Protein AF-A0AAE1A9J3-F1 (afdb_monomer_lite)

Secondary structure (DSSP, 8-state):
-EEEEEEEEESSS--EEEEEEEEEEEEEEEEEEEEEEEEEEEEEEEEEEEEEEEEEEEEEEEES-EEEEEEEEEEEEEEES-EEEEEEEEEEEEESSS-EEEEE--

pLDDT: mean 90.78, std 3.54, range [65.38, 94.44]

Foldseek 3Di:
DEEEEDEEEEEEDEDEEEYEYEYEYEYEYYEYEYEYAYAYEYEYEDDEYEYEEHEEYEYEYEDDEYEYEEEYAYEYEYEDDEYEYEYEYHYDYDYNYDYYHYHYDD

Structure (mmCIF, N/CA/C/O backbone):
data_AF-A0AAE1A9J3-F1
#
_entry.id   AF-A0AAE1A9J3-F1
#
loop_
_atom_site.group_PDB
_atom_site.id
_atom_site.type_symbol
_atom_site.label_atom_id
_atom_site.label_alt_id
_atom_site.label_comp_id
_atom_site.label_asym_id
_atom_site.label_entity_id
_atom_site.label_seq_id
_atom_site.pdbx_PDB_ins_code
_atom_site.Cartn_x
_atom_site.Cartn_y
_atom_site.Cartn_z
_atom_site.occupancy
_atom_site.B_iso_or_equiv
_atom_site.auth_seq_id
_atom_site.auth_comp_id
_atom_site.auth_asym_id
_atom_site.auth_atom_id
_atom_site.pdbx_PDB_model_num
ATOM 1 N N . MET A 1 1 ? 2.127 -8.650 -19.041 1.00 79.50 1 MET A N 1
ATOM 2 C CA . MET A 1 1 ? 2.914 -7.845 -18.079 1.00 79.50 1 MET A CA 1
ATOM 3 C C . MET A 1 1 ? 2.824 -6.382 -18.497 1.00 79.50 1 MET A C 1
ATOM 5 O O . MET A 1 1 ? 2.743 -6.136 -19.691 1.00 79.50 1 MET A O 1
ATOM 9 N N . TYR A 1 2 ? 2.764 -5.433 -17.561 1.00 85.56 2 TYR A N 1
ATOM 10 C CA . TYR A 1 2 ? 2.723 -3.991 -17.859 1.00 85.56 2 TYR A CA 1
ATOM 11 C C . TYR A 1 2 ? 3.983 -3.309 -17.301 1.00 85.56 2 TYR A C 1
ATOM 13 O O . TYR A 1 2 ? 4.238 -3.445 -16.107 1.00 85.56 2 TYR A O 1
ATOM 21 N N . SER A 1 3 ? 4.732 -2.561 -18.115 1.00 89.25 3 SER A N 1
ATOM 22 C CA . SER A 1 3 ? 5.976 -1.871 -17.719 1.00 89.25 3 SER A CA 1
ATOM 23 C C . SER A 1 3 ? 5.931 -0.368 -18.011 1.00 89.25 3 SER A C 1
ATOM 25 O O . SER A 1 3 ? 5.523 0.032 -19.098 1.00 89.25 3 SER A O 1
ATOM 27 N N . GLY A 1 4 ? 6.293 0.469 -17.037 1.00 90.12 4 GLY A N 1
ATOM 28 C CA . GLY A 1 4 ? 6.242 1.933 -17.164 1.00 90.12 4 GLY A CA 1
ATOM 29 C C . GLY A 1 4 ? 5.161 2.586 -16.296 1.00 90.12 4 GLY A C 1
ATOM 30 O O . GLY A 1 4 ? 4.888 2.128 -15.183 1.00 90.12 4 GLY A O 1
ATOM 31 N N . GLN A 1 5 ? 4.578 3.694 -16.764 1.00 91.81 5 GLN A N 1
ATOM 32 C CA . GLN A 1 5 ? 3.583 4.461 -16.008 1.00 91.81 5 GLN A CA 1
ATOM 33 C C . GLN A 1 5 ? 2.142 4.097 -16.392 1.00 91.81 5 GLN A C 1
ATOM 35 O O . GLN A 1 5 ? 1.741 4.281 -17.536 1.00 91.81 5 GLN A O 1
ATOM 40 N N . PHE A 1 6 ? 1.315 3.657 -15.430 1.00 85.50 6 PHE A N 1
ATOM 41 C CA . PHE A 1 6 ? -0.084 3.287 -15.717 1.00 85.50 6 PHE A CA 1
ATOM 42 C C . PHE A 1 6 ? -1.118 3.733 -14.683 1.00 85.50 6 PHE A C 1
ATOM 44 O O . PHE A 1 6 ? -0.891 3.782 -13.467 1.00 85.50 6 PHE A O 1
ATOM 51 N N . ARG A 1 7 ? -2.346 3.935 -15.172 1.00 91.19 7 ARG A N 1
ATOM 52 C CA . ARG A 1 7 ? -3.562 4.058 -14.361 1.00 91.19 7 ARG A CA 1
ATOM 53 C C . ARG A 1 7 ? -4.590 3.016 -14.784 1.00 91.19 7 ARG A C 1
ATOM 55 O O . ARG A 1 7 ? -4.915 2.905 -15.957 1.00 91.19 7 ARG A O 1
ATOM 62 N N . LYS A 1 8 ? -5.151 2.276 -13.820 1.00 89.25 8 LYS A N 1
ATOM 63 C CA . LYS A 1 8 ? -6.210 1.281 -14.084 1.00 89.25 8 LYS A CA 1
ATOM 64 C C . LYS A 1 8 ? -7.389 1.466 -13.137 1.00 89.25 8 LYS A C 1
ATOM 66 O O . LYS A 1 8 ? -7.230 1.476 -11.911 1.00 89.25 8 LYS A O 1
ATOM 71 N N . TYR A 1 9 ? -8.587 1.540 -13.709 1.00 93.00 9 TYR A N 1
ATOM 72 C CA . TYR A 1 9 ? -9.853 1.546 -12.984 1.00 93.00 9 TYR A CA 1
ATOM 73 C C . TYR A 1 9 ? -10.639 0.272 -13.296 1.00 93.00 9 TYR A C 1
AT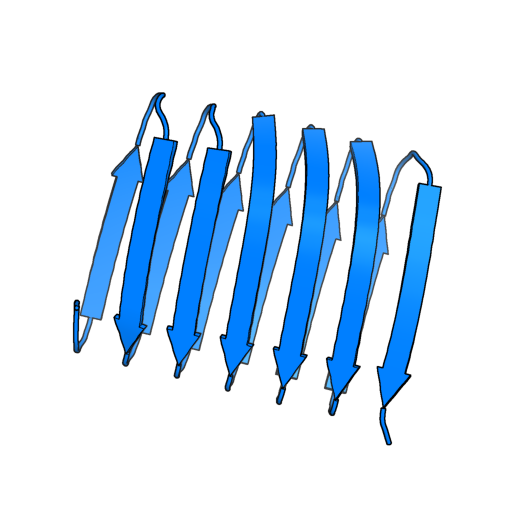OM 75 O O . TYR A 1 9 ? -10.794 -0.104 -14.452 1.00 93.00 9 TYR A O 1
ATOM 83 N N . LYS A 1 10 ? -11.167 -0.403 -12.267 1.00 91.06 10 LYS A N 1
ATOM 84 C CA . LYS A 1 10 ? -12.054 -1.561 -12.458 1.00 91.06 10 LYS A CA 1
ATOM 85 C C . LYS A 1 10 ? -13.241 -1.533 -11.494 1.00 91.06 10 LYS A C 1
ATOM 87 O O . LYS A 1 10 ? -13.089 -1.527 -10.267 1.00 91.06 10 LYS A O 1
ATOM 92 N N . LYS A 1 11 ? -14.461 -1.564 -12.038 1.00 88.31 11 LYS A N 1
ATOM 93 C CA . LYS A 1 11 ? -15.705 -1.525 -11.245 1.00 88.31 11 LYS A CA 1
ATOM 94 C C . LYS A 1 11 ? -15.966 -2.856 -10.522 1.00 88.31 11 LYS A C 1
ATOM 96 O O . LYS A 1 11 ? -16.250 -2.864 -9.321 1.00 88.31 11 LYS A O 1
ATOM 101 N N . LYS A 1 12 ? -15.855 -3.987 -11.222 1.00 91.62 12 LYS A N 1
ATOM 102 C CA . LYS A 1 12 ? -16.106 -5.344 -10.698 1.00 91.62 12 LYS A CA 1
ATOM 103 C C . LYS A 1 12 ? -15.170 -6.371 -11.358 1.00 91.62 12 LYS A C 1
ATOM 105 O O . LYS A 1 12 ? -14.483 -6.051 -12.319 1.00 91.62 12 LYS A O 1
ATOM 110 N N . GLY A 1 13 ? -15.149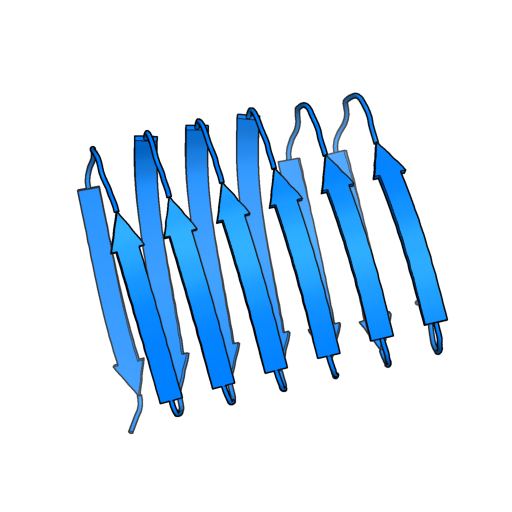 -7.600 -10.840 1.00 91.69 13 GLY A N 1
ATOM 111 C CA . GLY A 1 13 ? -14.523 -8.754 -11.501 1.00 91.69 13 GLY A CA 1
ATOM 112 C C . GLY A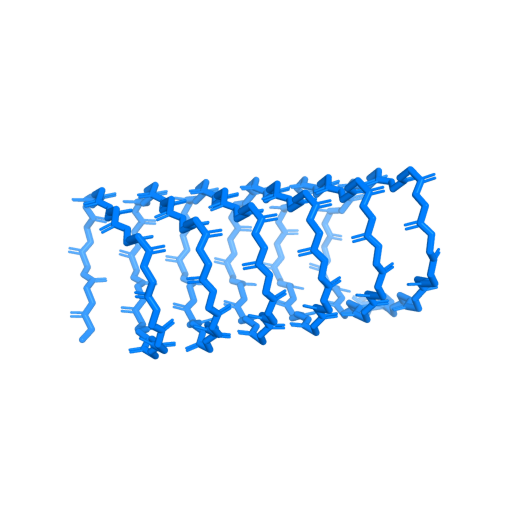 1 13 ? -13.250 -9.279 -10.835 1.00 91.69 13 GLY A C 1
ATOM 113 O O . GLY A 1 13 ? -12.759 -8.724 -9.843 1.00 91.69 13 GLY A O 1
ATOM 114 N N . ARG A 1 14 ? -12.717 -10.369 -11.385 1.00 90.75 14 ARG A N 1
ATOM 115 C CA . ARG A 1 14 ? -11.414 -10.947 -11.021 1.00 90.75 14 ARG A CA 1
ATOM 116 C C . ARG A 1 14 ? -10.315 -10.336 -11.886 1.00 90.75 14 ARG A C 1
ATOM 118 O O . ARG A 1 14 ? -10.610 -9.610 -12.841 1.00 90.75 14 ARG A O 1
ATOM 125 N N . GLN A 1 15 ? -9.082 -10.441 -11.429 1.00 86.69 15 GLN A N 1
ATOM 126 C CA . GLN A 1 15 ? -7.941 -9.814 -12.073 1.00 86.69 15 GLN A CA 1
ATOM 127 C C . GLN A 1 15 ? -6.679 -10.465 -11.547 1.00 86.69 15 GLN A C 1
ATOM 129 O O . GLN A 1 15 ? -6.560 -10.573 -10.326 1.00 86.69 15 GLN A O 1
ATOM 134 N N . VAL A 1 16 ? -5.820 -10.843 -12.481 1.00 91.69 16 VAL A N 1
ATOM 135 C CA . VAL A 1 16 ? -4.466 -11.312 -12.246 1.00 91.69 16 VAL A CA 1
ATOM 136 C C . VAL A 1 16 ? -3.592 -10.519 -13.202 1.00 91.69 16 VAL A C 1
ATOM 138 O O . VAL A 1 16 ? -3.892 -10.483 -14.393 1.00 91.69 16 VAL A O 1
ATOM 141 N N . ASP A 1 17 ? -2.624 -9.772 -12.690 1.00 89.81 17 ASP A N 1
ATOM 142 C CA . ASP A 1 17 ? -1.763 -8.913 -13.502 1.00 89.81 17 ASP A CA 1
ATOM 143 C C . ASP A 1 17 ? -0.369 -8.817 -12.860 1.00 89.81 17 ASP A C 1
ATOM 145 O O . ASP A 1 17 ? -0.242 -8.794 -11.637 1.00 89.81 17 ASP A O 1
ATOM 149 N N . MET A 1 18 ? 0.656 -8.627 -13.690 1.00 92.25 18 MET A N 1
ATOM 150 C CA . MET A 1 18 ? 2.010 -8.268 -13.259 1.00 92.25 18 MET A CA 1
ATOM 151 C C . MET A 1 18 ? 2.352 -6.858 -13.740 1.00 92.25 18 MET A C 1
ATOM 153 O O . MET A 1 18 ? 2.116 -6.543 -14.915 1.00 92.25 18 MET A O 1
ATOM 157 N N . TYR A 1 19 ? 2.914 -6.026 -12.859 1.00 89.50 19 TYR A N 1
ATOM 158 C CA . TYR A 1 19 ? 3.346 -4.669 -13.202 1.00 8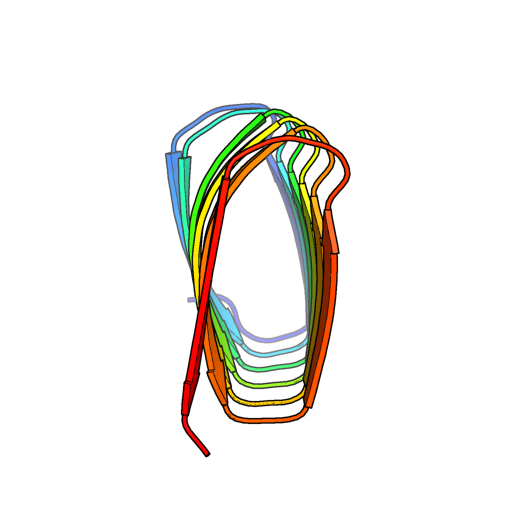9.50 19 TYR A CA 1
ATOM 159 C C . TYR A 1 19 ? 4.762 -4.353 -12.723 1.00 89.50 19 TYR A C 1
ATOM 161 O O . TYR A 1 19 ? 5.095 -4.620 -11.567 1.00 89.50 19 TYR A O 1
ATOM 169 N N . SER A 1 20 ? 5.524 -3.663 -13.568 1.00 92.38 20 SER A N 1
ATOM 170 C CA . SER A 1 20 ? 6.776 -2.998 -13.214 1.00 92.38 20 SER A CA 1
ATOM 171 C C . SER A 1 20 ? 6.701 -1.488 -13.483 1.00 92.38 20 SER A C 1
ATOM 173 O O . SER A 1 20 ? 6.031 -1.042 -14.417 1.00 92.38 20 SER A O 1
ATOM 175 N N . GLY A 1 21 ? 7.363 -0.678 -12.656 1.00 91.75 21 GLY A N 1
ATOM 176 C CA . GLY A 1 21 ? 7.428 0.781 -12.822 1.00 91.75 21 GLY A CA 1
ATOM 177 C C . GLY A 1 21 ? 6.529 1.548 -11.852 1.00 91.75 21 GLY A C 1
ATOM 178 O O . GLY A 1 21 ? 6.515 1.262 -10.655 1.00 91.75 21 GLY A O 1
ATOM 179 N N . GLN A 1 22 ? 5.795 2.555 -12.334 1.00 91.25 22 GLN A N 1
ATOM 180 C CA . GLN A 1 22 ? 4.924 3.377 -11.486 1.00 91.25 22 GLN A CA 1
ATOM 181 C C . GLN A 1 22 ? 3.449 3.178 -11.845 1.00 91.25 22 GLN A C 1
ATOM 183 O O . GLN A 1 22 ? 3.036 3.391 -12.980 1.00 91.25 22 GLN A O 1
ATOM 188 N N . PHE A 1 23 ? 2.587 2.841 -10.880 1.00 87.00 23 PHE A N 1
ATOM 189 C CA . PHE A 1 23 ? 1.148 2.722 -11.167 1.00 87.00 23 PHE A CA 1
ATOM 190 C C . PHE A 1 23 ? 0.218 3.255 -10.085 1.00 87.00 23 PHE A C 1
ATOM 192 O O . PHE A 1 23 ? 0.505 3.272 -8.881 1.00 87.00 23 PHE A O 1
ATOM 199 N N . ARG A 1 24 ? -0.997 3.601 -10.527 1.00 91.38 24 ARG A N 1
ATOM 200 C CA . ARG A 1 24 ? -2.156 3.825 -9.654 1.00 91.38 24 ARG A CA 1
ATOM 201 C C . ARG A 1 24 ? -3.326 2.927 -10.051 1.00 91.38 24 ARG A C 1
ATOM 203 O O . ARG A 1 24 ? -3.787 2.947 -11.190 1.00 91.38 24 ARG A O 1
ATOM 210 N N . LYS A 1 25 ? -3.857 2.162 -9.093 1.00 90.75 25 LYS A N 1
ATOM 211 C CA . LYS A 1 25 ? -4.959 1.212 -9.324 1.00 90.75 25 LYS A CA 1
ATOM 212 C C . LYS A 1 25 ? -6.142 1.495 -8.409 1.00 90.75 25 LYS A C 1
ATOM 214 O O . LYS A 1 25 ? -5.998 1.548 -7.187 1.00 90.75 25 LYS A O 1
ATOM 219 N N . TYR A 1 26 ? -7.332 1.584 -8.995 1.00 93.00 26 TYR A N 1
ATOM 220 C CA . TYR A 1 26 ? -8.594 1.667 -8.267 1.00 93.00 26 TYR A CA 1
ATOM 221 C C . TYR A 1 26 ? -9.484 0.466 -8.593 1.00 93.00 26 TYR A C 1
ATOM 223 O O . TYR A 1 26 ? -9.775 0.187 -9.757 1.00 93.00 26 TYR A O 1
ATOM 231 N N . LYS A 1 27 ? -9.985 -0.223 -7.558 1.00 91.94 27 LYS A N 1
ATOM 232 C CA . LYS A 1 27 ? -10.990 -1.285 -7.718 1.00 91.94 27 LYS A CA 1
ATOM 233 C C . LYS A 1 27 ? -12.161 -1.141 -6.752 1.00 91.94 27 LYS A C 1
ATOM 235 O O . LYS A 1 27 ? -11.997 -1.147 -5.529 1.00 91.94 27 LYS A O 1
ATOM 240 N N . LYS A 1 28 ? -13.387 -1.086 -7.280 1.00 88.69 28 LYS A N 1
ATOM 241 C CA . LYS A 1 28 ? -14.594 -0.958 -6.440 1.00 88.69 28 LYS A CA 1
ATOM 242 C C . LYS A 1 28 ? -14.979 -2.298 -5.800 1.00 88.69 28 LYS A C 1
ATOM 244 O O . LYS A 1 28 ? -15.197 -2.349 -4.588 1.00 88.69 28 LYS A O 1
ATOM 249 N N . ARG A 1 29 ? -15.060 -3.389 -6.568 1.00 90.62 29 ARG A N 1
ATOM 250 C CA . ARG A 1 29 ? -15.380 -4.736 -6.053 1.00 90.62 29 ARG A CA 1
ATOM 251 C C . ARG A 1 29 ? -14.575 -5.824 -6.769 1.00 90.62 29 ARG A C 1
ATOM 253 O O . ARG A 1 29 ? -14.271 -5.688 -7.948 1.00 90.62 29 ARG A O 1
ATOM 260 N N . GLY A 1 30 ? -14.280 -6.922 -6.073 1.00 92.38 30 GLY A N 1
ATOM 261 C CA . GLY A 1 30 ? -13.823 -8.174 -6.694 1.00 92.38 30 GLY A CA 1
ATOM 262 C C . GLY A 1 30 ? -12.575 -8.788 -6.064 1.00 92.38 30 GLY A C 1
ATOM 263 O O . GLY A 1 30 ? -12.136 -8.364 -4.993 1.00 92.38 30 GLY A O 1
ATOM 264 N N . ARG A 1 31 ? -12.001 -9.788 -6.733 1.00 92.12 31 ARG A N 1
ATOM 265 C CA . ARG A 1 31 ? -10.756 -10.464 -6.325 1.00 92.12 31 ARG A CA 1
ATOM 266 C C . ARG A 1 31 ? -9.580 -9.932 -7.143 1.00 92.12 31 ARG A C 1
ATOM 268 O O . ARG A 1 31 ? -9.800 -9.412 -8.238 1.00 92.12 31 ARG A O 1
ATOM 275 N N . GLN A 1 32 ? -8.406 -9.895 -6.543 1.00 90.31 32 GLN A N 1
ATOM 276 C CA . GLN A 1 32 ? -7.154 -9.486 -7.173 1.00 90.31 32 GLN A CA 1
ATOM 277 C C . GLN A 1 32 ? -6.086 -10.437 -6.682 1.00 90.31 32 GLN A C 1
ATOM 279 O O . GLN A 1 32 ? -6.133 -10.754 -5.493 1.00 90.31 32 GLN A O 1
ATOM 284 N N . ASP A 1 33 ? -5.252 -10.841 -7.620 1.00 94.00 33 ASP A N 1
ATOM 285 C CA . ASP A 1 33 ? -4.054 -11.635 -7.428 1.00 94.00 33 ASP A CA 1
ATOM 286 C C . ASP A 1 33 ? -2.956 -10.997 -8.284 1.00 94.00 33 ASP A C 1
ATOM 288 O O . ASP A 1 33 ? -2.868 -11.263 -9.477 1.00 94.00 33 ASP A O 1
ATOM 292 N N . ASP A 1 34 ? -2.302 -9.954 -7.777 1.00 91.69 34 ASP A N 1
ATOM 293 C CA . ASP A 1 34 ? -1.423 -9.114 -8.596 1.00 91.69 34 ASP A CA 1
ATOM 294 C C . ASP A 1 34 ? 0.019 -9.106 -8.043 1.00 91.69 34 ASP A C 1
ATOM 296 O O . ASP A 1 34 ? 0.223 -9.000 -6.833 1.00 91.69 34 ASP A O 1
ATOM 300 N N . MET A 1 35 ? 1.016 -9.104 -8.935 1.00 93.44 35 MET A N 1
ATOM 301 C CA . MET A 1 35 ? 2.433 -8.907 -8.587 1.00 93.44 35 MET A CA 1
ATOM 302 C C . MET A 1 35 ? 2.932 -7.538 -9.050 1.00 93.44 35 MET A C 1
ATOM 304 O O . MET A 1 35 ? 2.555 -7.045 -10.121 1.00 93.44 35 MET A O 1
ATOM 308 N N . TYR A 1 36 ? 3.789 -6.913 -8.246 1.00 90.88 36 TYR A N 1
ATOM 309 C CA . TYR A 1 36 ? 4.155 -5.514 -8.425 1.00 90.88 36 TYR A CA 1
ATOM 310 C C . TYR A 1 36 ? 5.613 -5.217 -8.044 1.00 90.88 36 TYR A C 1
ATOM 312 O O . TYR A 1 36 ? 6.001 -5.474 -6.908 1.00 90.88 36 TYR A O 1
ATOM 320 N N . SER A 1 37 ? 6.377 -4.590 -8.946 1.00 93.56 37 SER A N 1
ATOM 321 C CA . SER A 1 37 ? 7.768 -4.142 -8.715 1.00 93.56 37 SER A CA 1
ATOM 322 C C . SER A 1 37 ? 8.011 -2.661 -9.081 1.00 93.56 37 SER A C 1
ATOM 324 O O . SER A 1 37 ? 7.817 -2.272 -10.233 1.00 93.56 37 SER A O 1
ATOM 326 N N . GLY A 1 38 ? 8.380 -1.806 -8.116 1.00 92.88 38 GLY A N 1
ATOM 327 C CA . GLY A 1 38 ? 8.499 -0.346 -8.303 1.00 92.88 38 GLY A CA 1
ATOM 328 C C . GLY A 1 38 ? 7.683 0.511 -7.319 1.00 92.88 38 GLY A C 1
ATOM 329 O O . GLY A 1 38 ? 7.627 0.212 -6.125 1.00 92.88 38 GLY A O 1
ATOM 330 N N . GLN A 1 39 ? 7.070 1.612 -7.788 1.00 92.62 39 GLN A N 1
ATOM 331 C CA . GLN A 1 39 ? 6.359 2.583 -6.931 1.00 92.62 39 GLN A CA 1
ATOM 332 C C . GLN A 1 39 ? 4.854 2.673 -7.189 1.00 92.62 39 GLN A C 1
ATOM 334 O O . GLN A 1 39 ? 4.400 2.996 -8.289 1.00 92.62 39 GLN A O 1
ATOM 339 N N . PHE A 1 40 ? 4.036 2.495 -6.148 1.00 88.44 40 PHE A N 1
ATOM 340 C CA . PHE A 1 40 ? 2.633 2.171 -6.393 1.00 88.44 40 PHE A CA 1
ATOM 341 C C . PHE A 1 40 ? 1.621 2.728 -5.404 1.00 88.44 40 PHE A C 1
ATOM 343 O O . PHE A 1 40 ? 1.838 2.796 -4.192 1.00 88.44 40 PHE A O 1
ATOM 350 N N . ARG A 1 41 ? 0.428 3.054 -5.921 1.00 92.50 41 ARG A N 1
ATOM 351 C CA . ARG A 1 41 ? -0.742 3.404 -5.100 1.00 92.50 41 ARG A CA 1
ATOM 352 C C . ARG A 1 41 ? -1.960 2.563 -5.465 1.00 92.50 41 ARG A C 1
ATOM 354 O O . ARG A 1 41 ? -2.439 2.599 -6.599 1.00 92.50 41 ARG A O 1
ATOM 361 N N . LYS A 1 42 ? -2.522 1.847 -4.489 1.00 91.88 42 LYS A N 1
ATOM 362 C CA . LYS A 1 42 ? -3.690 0.973 -4.688 1.00 91.88 42 LYS A CA 1
ATOM 363 C C . LYS A 1 42 ? -4.838 1.353 -3.763 1.00 91.88 42 LYS A C 1
ATOM 365 O O . LYS A 1 42 ? -4.680 1.428 -2.546 1.00 91.88 42 LYS A O 1
ATOM 370 N N . TYR A 1 43 ? -6.026 1.506 -4.338 1.00 93.69 43 TYR A N 1
ATOM 371 C CA . TYR A 1 43 ? -7.275 1.674 -3.606 1.00 93.69 43 TYR A CA 1
ATOM 372 C C . TYR A 1 43 ? -8.245 0.536 -3.927 1.00 93.69 43 TYR A C 1
ATOM 374 O O . TYR A 1 43 ? -8.565 0.278 -5.091 1.00 93.69 43 TYR A O 1
ATOM 382 N N . LYS A 1 44 ? -8.789 -0.110 -2.887 1.00 92.69 44 LYS A N 1
ATOM 383 C CA . LYS A 1 44 ? -9.864 -1.100 -3.032 1.00 92.69 44 LYS A CA 1
ATOM 384 C C . LYS A 1 44 ? -11.022 -0.866 -2.069 1.00 92.69 44 LYS A C 1
ATOM 386 O O . LYS A 1 44 ? -10.860 -0.888 -0.848 1.00 92.69 44 LYS A O 1
ATOM 391 N N . LYS A 1 45 ? -12.241 -0.726 -2.600 1.00 91.69 45 LYS A N 1
ATOM 392 C CA . LYS A 1 45 ? -13.435 -0.515 -1.758 1.00 91.69 45 LYS A CA 1
ATOM 393 C C . LYS A 1 45 ? -13.911 -1.818 -1.104 1.00 91.69 45 LYS A C 1
ATOM 395 O O . LYS A 1 45 ? -14.129 -1.842 0.105 1.00 91.69 45 LYS A O 1
ATOM 400 N N . LYS A 1 46 ? -14.088 -2.902 -1.866 1.00 92.56 46 LYS A N 1
ATOM 401 C CA . LYS A 1 46 ? -14.533 -4.206 -1.336 1.00 92.56 46 LYS A CA 1
ATOM 402 C C . LYS A 1 46 ? -13.847 -5.384 -2.041 1.00 92.56 46 LYS A C 1
ATOM 404 O O . LYS A 1 46 ? -13.708 -5.370 -3.262 1.00 92.56 46 LYS A O 1
ATOM 409 N N . GLY A 1 47 ? -13.505 -6.436 -1.297 1.00 93.31 47 GLY A N 1
ATOM 410 C CA . GLY A 1 47 ? -13.182 -7.756 -1.860 1.00 93.31 47 GLY A CA 1
ATOM 411 C C . GLY A 1 47 ? -11.943 -8.429 -1.272 1.00 93.31 47 GLY A C 1
ATOM 412 O O . GLY A 1 47 ? -11.448 -8.014 -0.225 1.00 93.31 47 GLY A O 1
ATOM 413 N N . ARG A 1 48 ? -11.457 -9.475 -1.948 1.00 92.56 48 ARG A N 1
ATOM 414 C CA . ARG A 1 48 ? -10.264 -10.245 -1.553 1.00 92.56 48 ARG A CA 1
ATOM 415 C C . ARG A 1 48 ? -9.044 -9.798 -2.355 1.00 92.56 48 ARG A C 1
ATOM 417 O O . ARG A 1 48 ? -9.219 -9.365 -3.494 1.00 92.56 48 ARG A O 1
ATOM 424 N N . GLN A 1 49 ? -7.884 -9.764 -1.727 1.00 91.00 49 GLN A N 1
ATOM 425 C CA . GLN A 1 49 ? -6.597 -9.521 -2.378 1.00 91.00 49 GLN A CA 1
ATOM 426 C C . GLN A 1 49 ? -5.656 -10.594 -1.881 1.00 91.00 49 GLN A C 1
ATOM 428 O O . GLN A 1 49 ? -5.665 -10.821 -0.674 1.00 91.00 49 GLN A O 1
ATOM 433 N N . ASP A 1 50 ? -4.977 -11.204 -2.828 1.00 94.44 50 ASP A N 1
ATOM 434 C CA . ASP A 1 50 ? -3.674 -11.817 -2.665 1.00 94.44 50 ASP A CA 1
ATOM 435 C C . ASP A 1 50 ? -2.747 -10.934 -3.498 1.00 94.44 50 ASP A C 1
ATOM 437 O O . ASP A 1 50 ? -3.127 -10.597 -4.613 1.00 94.44 50 ASP A O 1
ATOM 441 N N . ASP A 1 51 ? -1.676 -10.359 -2.979 1.00 93.06 51 ASP A N 1
ATOM 442 C CA . ASP A 1 51 ? -0.808 -9.531 -3.823 1.00 93.06 51 ASP A CA 1
ATOM 443 C C . ASP A 1 51 ? 0.641 -9.592 -3.312 1.00 93.06 51 ASP A C 1
ATOM 445 O O . ASP A 1 51 ? 0.881 -9.528 -2.104 1.00 93.06 51 ASP A O 1
ATOM 449 N N . MET A 1 52 ? 1.607 -9.615 -4.231 1.00 93.94 52 MET A N 1
ATOM 450 C CA . MET A 1 52 ? 3.039 -9.525 -3.917 1.00 93.94 52 MET A CA 1
ATOM 451 C C . MET A 1 52 ? 3.615 -8.184 -4.368 1.00 93.94 52 MET A C 1
ATOM 453 O O . MET A 1 52 ? 3.267 -7.657 -5.431 1.00 93.94 52 MET A O 1
ATOM 457 N N . TYR A 1 53 ? 4.501 -7.620 -3.553 1.00 91.62 53 TYR A N 1
ATOM 458 C CA . TYR A 1 53 ? 4.969 -6.247 -3.699 1.00 91.62 53 TYR A CA 1
ATOM 459 C C . TYR A 1 53 ? 6.473 -6.115 -3.404 1.00 91.62 53 TYR A C 1
ATOM 461 O O . TYR A 1 53 ? 6.890 -6.373 -2.280 1.00 91.62 53 TYR A O 1
ATOM 469 N N . SER A 1 54 ? 7.260 -5.625 -4.367 1.00 93.81 54 SER A N 1
ATOM 470 C CA . SER A 1 54 ? 8.667 -5.215 -4.203 1.00 93.81 54 SER A CA 1
ATOM 471 C C . SER A 1 54 ? 8.921 -3.733 -4.561 1.00 93.81 54 SER A C 1
ATOM 473 O O . SER A 1 54 ? 8.527 -3.276 -5.635 1.00 93.81 54 SER A O 1
ATOM 475 N N . GLY A 1 55 ? 9.525 -2.945 -3.659 1.00 92.88 55 GLY A N 1
ATOM 476 C CA . GLY A 1 55 ? 9.722 -1.489 -3.821 1.00 92.88 55 GLY A CA 1
ATOM 477 C C . GLY A 1 55 ? 8.921 -0.601 -2.849 1.00 92.88 55 GLY A C 1
ATOM 478 O O . GLY A 1 55 ? 8.862 -0.879 -1.652 1.00 92.88 55 GLY A O 1
ATOM 479 N N . GLN A 1 56 ? 8.317 0.497 -3.331 1.00 92.81 56 GLN A N 1
ATOM 480 C CA . GLN A 1 56 ? 7.594 1.470 -2.490 1.00 92.81 56 GLN A CA 1
ATOM 481 C C . GLN A 1 56 ? 6.079 1.502 -2.739 1.00 92.81 56 GLN A C 1
ATOM 483 O O . GLN A 1 56 ? 5.613 1.720 -3.858 1.00 92.81 56 GLN A O 1
ATOM 488 N N . PHE A 1 57 ? 5.265 1.395 -1.682 1.00 88.44 57 PHE A N 1
ATOM 489 C CA . PHE A 1 57 ? 3.816 1.225 -1.854 1.00 88.44 57 PHE A CA 1
ATOM 490 C C . PHE A 1 57 ? 2.962 2.001 -0.864 1.00 88.44 57 PHE A C 1
ATOM 492 O O . PHE A 1 57 ? 3.247 2.106 0.330 1.00 88.44 57 PHE A O 1
ATOM 499 N N . ARG A 1 58 ? 1.803 2.456 -1.352 1.00 92.81 58 ARG A N 1
ATOM 500 C CA . ARG A 1 58 ? 0.687 2.918 -0.518 1.00 92.81 58 ARG A CA 1
ATOM 501 C C . ARG A 1 58 ? -0.591 2.165 -0.862 1.00 92.81 58 ARG A C 1
ATOM 503 O O . ARG A 1 58 ? -1.092 2.252 -1.987 1.00 92.81 58 ARG A O 1
ATOM 510 N N . LYS A 1 59 ? -1.170 1.471 0.118 1.00 91.81 59 LYS A N 1
ATOM 511 C CA . LYS A 1 59 ? -2.392 0.675 -0.065 1.00 91.81 59 LYS A CA 1
ATOM 512 C C . LYS A 1 59 ? -3.504 1.126 0.871 1.00 91.81 59 LYS A C 1
ATOM 514 O O . LYS A 1 59 ? -3.323 1.231 2.080 1.00 91.81 59 LYS A O 1
ATOM 519 N N . TYR A 1 60 ? -4.690 1.322 0.305 1.00 93.81 60 TYR A N 1
ATOM 520 C CA . TYR A 1 60 ? -5.919 1.583 1.045 1.00 93.81 60 TYR A CA 1
ATOM 521 C C . TYR A 1 60 ? -6.975 0.523 0.734 1.00 93.81 60 TYR A C 1
ATOM 523 O O . TYR A 1 60 ? -7.322 0.285 -0.431 1.00 93.81 60 TYR A O 1
ATOM 531 N N . LYS A 1 61 ? -7.570 -0.059 1.781 1.00 92.88 61 LYS A N 1
ATOM 532 C CA . LYS A 1 61 ? -8.689 -1.000 1.658 1.00 92.88 61 LYS A CA 1
ATOM 533 C C . LYS A 1 61 ? -9.835 -0.677 2.612 1.00 92.88 61 LYS A C 1
ATOM 535 O O . LYS A 1 61 ? -9.676 -0.678 3.830 1.00 92.88 61 LYS A O 1
ATOM 540 N N . LYS A 1 62 ? -11.048 -0.481 2.079 1.00 92.56 62 LYS A N 1
ATOM 541 C CA . LYS A 1 62 ? -12.225 -0.184 2.922 1.00 92.56 62 LYS A CA 1
ATOM 542 C C . LYS A 1 62 ? -12.823 -1.440 3.572 1.00 92.56 62 LYS A C 1
ATOM 544 O O . LYS A 1 62 ? -13.096 -1.420 4.768 1.00 92.56 62 LYS A O 1
ATOM 549 N N . LYS A 1 63 ? -13.057 -2.526 2.825 1.00 92.69 63 LYS A N 1
ATOM 550 C CA . LYS A 1 63 ? -13.610 -3.780 3.380 1.00 92.69 63 LYS A CA 1
ATOM 551 C C . LYS A 1 63 ? -13.052 -5.025 2.685 1.00 92.69 63 LYS A C 1
ATOM 553 O O . LYS A 1 63 ? -13.049 -5.089 1.456 1.00 92.69 63 LYS A O 1
ATOM 558 N N . GLY A 1 64 ? -12.684 -6.051 3.451 1.00 93.38 64 GLY A N 1
ATOM 559 C CA . GLY A 1 64 ? -12.488 -7.410 2.930 1.00 93.38 64 GLY A CA 1
ATOM 560 C C . GLY A 1 64 ? -11.294 -8.162 3.512 1.00 93.38 64 GLY A C 1
ATOM 561 O O . GLY A 1 64 ? -10.743 -7.757 4.533 1.00 93.38 64 GLY A O 1
ATOM 562 N N . ARG A 1 65 ? -10.924 -9.267 2.857 1.00 92.62 65 ARG A N 1
ATOM 563 C CA . ARG A 1 65 ? -9.801 -10.137 3.247 1.00 92.62 65 ARG A CA 1
ATOM 564 C C . ARG A 1 65 ? -8.571 -9.855 2.407 1.00 92.62 65 ARG A C 1
ATOM 566 O O . ARG A 1 65 ? -8.723 -9.384 1.278 1.00 92.62 65 ARG A O 1
ATOM 573 N N . GLN A 1 66 ? -7.402 -10.037 2.981 1.00 90.31 66 GLN A N 1
ATOM 574 C CA . GLN A 1 66 ? -6.143 -9.681 2.361 1.00 90.31 66 GLN A CA 1
ATOM 575 C C . GLN A 1 66 ? -5.075 -10.610 2.893 1.00 90.31 66 GLN A C 1
ATOM 577 O O . GLN A 1 66 ? -4.963 -10.668 4.113 1.00 90.31 66 GLN A O 1
ATOM 582 N N . ASP A 1 67 ? -4.401 -11.269 1.975 1.00 94.12 67 ASP A N 1
ATOM 583 C CA . ASP A 1 67 ? -3.099 -11.889 2.152 1.00 94.12 67 ASP A CA 1
ATOM 584 C C . ASP A 1 67 ? -2.156 -11.083 1.274 1.00 94.12 67 ASP A C 1
ATOM 586 O O . ASP A 1 67 ? -2.530 -10.771 0.149 1.00 94.12 67 ASP A O 1
ATOM 590 N N . ASP A 1 68 ? -1.034 -10.595 1.778 1.00 92.44 68 ASP A N 1
ATOM 591 C CA . ASP A 1 68 ? -0.061 -9.961 0.892 1.00 92.44 68 ASP A CA 1
ATOM 592 C C . ASP A 1 68 ? 1.366 -10.144 1.418 1.00 92.44 68 ASP A C 1
ATOM 594 O O . ASP A 1 68 ? 1.601 -10.101 2.628 1.00 92.44 68 ASP A O 1
ATOM 598 N N . MET A 1 69 ? 2.317 -10.209 0.490 1.00 93.06 69 MET A N 1
ATOM 599 C CA . MET A 1 69 ? 3.751 -10.209 0.780 1.00 93.06 69 MET A CA 1
ATOM 600 C C . MET A 1 69 ? 4.404 -8.911 0.305 1.00 93.06 69 MET A C 1
ATOM 602 O O . MET A 1 69 ? 4.051 -8.364 -0.745 1.00 93.06 69 MET A O 1
ATOM 606 N N . TYR A 1 70 ? 5.360 -8.415 1.084 1.00 91.19 70 TYR A N 1
ATOM 607 C CA . TYR A 1 70 ? 5.960 -7.098 0.910 1.00 91.19 70 TYR A CA 1
ATOM 608 C C . TYR A 1 70 ? 7.486 -7.143 1.117 1.00 91.19 70 TYR A C 1
ATOM 610 O O . TYR A 1 70 ? 7.934 -7.552 2.176 1.00 91.19 70 TYR A O 1
ATOM 618 N N . SER A 1 71 ? 8.281 -6.662 0.157 1.00 93.38 71 SER A N 1
ATOM 619 C CA . SER A 1 71 ? 9.724 -6.382 0.310 1.00 93.38 71 SER A CA 1
ATOM 620 C C . SER A 1 71 ? 10.102 -4.936 -0.079 1.00 93.38 71 SER A C 1
ATOM 622 O O . SER A 1 71 ? 9.846 -4.504 -1.208 1.00 93.38 71 SER A O 1
ATOM 624 N N . GLY A 1 72 ? 10.599 -4.126 0.867 1.00 91.38 72 GLY A N 1
ATOM 625 C CA . GLY A 1 72 ? 10.883 -2.693 0.658 1.00 91.38 72 GLY A CA 1
ATOM 626 C C . GLY A 1 72 ? 10.182 -1.738 1.638 1.00 91.38 72 GLY A C 1
ATOM 627 O O . GLY A 1 72 ? 10.232 -1.938 2.848 1.00 91.38 72 GLY A O 1
ATOM 628 N N . GLN A 1 73 ? 9.563 -0.656 1.140 1.00 91.31 73 GLN A N 1
ATOM 629 C CA . GLN A 1 73 ? 8.911 0.364 1.979 1.00 91.31 73 GLN A CA 1
ATOM 630 C C . GLN A 1 73 ? 7.400 0.473 1.742 1.00 91.31 73 GLN A C 1
ATOM 632 O O . GLN A 1 73 ? 6.927 0.680 0.621 1.00 91.31 73 GLN A O 1
ATOM 637 N N . PHE A 1 74 ? 6.610 0.460 2.817 1.00 88.06 74 PHE A N 1
ATOM 638 C CA . PHE A 1 74 ? 5.155 0.349 2.689 1.00 88.06 74 PHE A CA 1
ATOM 639 C C . PHE A 1 74 ? 4.377 1.209 3.674 1.00 88.06 74 PHE A C 1
ATOM 641 O O . PHE A 1 74 ? 4.691 1.315 4.860 1.00 88.06 74 PHE A O 1
ATOM 648 N N . ARG A 1 75 ? 3.254 1.747 3.186 1.00 92.06 75 ARG A N 1
ATOM 649 C CA . ARG A 1 75 ? 2.186 2.304 4.021 1.00 92.06 75 ARG A CA 1
ATOM 650 C C . ARG A 1 75 ? 0.850 1.664 3.700 1.00 92.06 75 ARG A C 1
ATOM 652 O O . ARG A 1 75 ? 0.393 1.678 2.552 1.00 92.06 75 ARG A O 1
ATOM 659 N N . LYS A 1 76 ? 0.169 1.177 4.732 1.00 90.19 76 LYS A N 1
ATOM 660 C CA . LYS A 1 76 ? -1.084 0.444 4.578 1.00 90.19 76 LYS A CA 1
ATOM 661 C C . LYS A 1 76 ? -2.178 0.955 5.495 1.00 90.19 76 LYS A C 1
ATOM 663 O O . LYS A 1 76 ? -1.984 1.137 6.689 1.00 90.19 76 LYS A O 1
ATOM 668 N N . TYR A 1 77 ? -3.366 1.118 4.930 1.00 93.12 77 TYR A N 1
ATOM 669 C CA . TYR A 1 77 ? -4.570 1.457 5.672 1.00 93.12 77 TYR A CA 1
ATOM 670 C C . TYR A 1 77 ? -5.688 0.461 5.377 1.00 93.12 77 TYR A C 1
ATOM 672 O O . TYR A 1 77 ? -6.051 0.232 4.213 1.00 93.12 77 TYR A O 1
ATOM 680 N N . LYS A 1 78 ? -6.319 -0.062 6.434 1.00 91.81 78 LYS A N 1
ATOM 681 C CA . LYS A 1 78 ? -7.497 -0.926 6.320 1.00 91.81 78 LYS A CA 1
ATOM 682 C C . LYS A 1 78 ? -8.622 -0.530 7.268 1.00 91.81 78 LYS A C 1
ATOM 684 O O . LYS A 1 78 ? -8.484 -0.575 8.485 1.00 91.81 78 LYS A O 1
ATOM 689 N N . LYS A 1 79 ? -9.808 -0.234 6.724 1.00 92.19 79 LYS A N 1
ATOM 690 C CA . LYS A 1 79 ? -10.958 0.142 7.568 1.00 92.19 79 LYS A CA 1
ATOM 691 C C . LYS A 1 79 ? -11.627 -1.066 8.234 1.00 92.19 79 LYS A C 1
ATOM 693 O O . LYS A 1 79 ? -11.900 -1.015 9.426 1.00 92.19 79 LYS A O 1
ATOM 698 N N . LYS A 1 80 ? -11.955 -2.127 7.482 1.00 92.38 80 LYS A N 1
ATOM 699 C CA . LYS A 1 80 ? -12.650 -3.322 8.009 1.00 92.38 80 LYS A CA 1
ATOM 700 C C . LYS A 1 80 ? -12.165 -4.628 7.361 1.00 92.38 80 LYS A C 1
ATOM 702 O O . LYS A 1 80 ? -12.135 -4.729 6.133 1.00 92.38 80 LYS A O 1
ATOM 707 N N . GLY A 1 81 ? -11.909 -5.664 8.160 1.00 93.19 81 GLY A N 1
ATOM 708 C CA . GLY A 1 81 ? -11.785 -7.055 7.693 1.00 93.19 81 GLY A CA 1
ATOM 709 C C . GLY A 1 81 ? -10.578 -7.816 8.243 1.00 93.19 81 GLY A C 1
ATOM 710 O O . GLY A 1 81 ? -9.967 -7.387 9.219 1.00 93.19 81 GLY A O 1
ATOM 711 N N . ARG A 1 82 ? -10.261 -8.954 7.615 1.00 91.50 82 ARG A N 1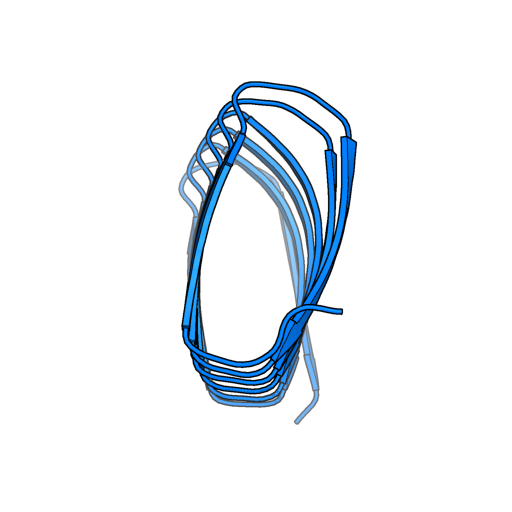
ATOM 712 C CA . ARG A 1 82 ? -9.143 -9.830 8.006 1.00 91.50 82 ARG A CA 1
ATOM 713 C C . ARG A 1 82 ? -7.918 -9.595 7.149 1.00 91.50 82 ARG A C 1
ATOM 715 O O . ARG A 1 82 ? -8.083 -9.306 5.960 1.00 91.50 82 ARG A O 1
ATOM 722 N N . GLN A 1 83 ? -6.748 -9.660 7.748 1.00 89.31 83 GLN A N 1
ATOM 723 C CA . GLN A 1 83 ? -5.493 -9.345 7.103 1.00 89.31 83 GLN A CA 1
ATOM 724 C C . GLN A 1 83 ? -4.409 -10.274 7.603 1.00 89.31 83 GLN A C 1
ATOM 726 O O . GLN A 1 83 ? -4.269 -10.369 8.814 1.00 89.31 83 GLN A O 1
ATOM 731 N N . VAL A 1 84 ? -3.691 -10.868 6.668 1.00 92.56 84 VAL A N 1
ATOM 732 C CA . VAL A 1 84 ? -2.452 -11.583 6.908 1.00 92.56 84 VAL A CA 1
ATOM 733 C C . VAL A 1 84 ? -1.405 -10.905 6.033 1.00 92.56 84 VAL A C 1
ATOM 735 O O . VAL A 1 84 ? -1.663 -10.690 4.849 1.00 92.56 84 VAL A O 1
ATOM 738 N N . ASP A 1 85 ? -0.314 -10.423 6.620 1.00 90.75 85 ASP A N 1
ATOM 739 C CA . ASP A 1 85 ? 0.766 -9.800 5.853 1.00 90.75 85 ASP A CA 1
ATOM 740 C C . ASP A 1 85 ? 2.120 -10.370 6.275 1.00 90.75 85 ASP A C 1
ATOM 742 O O . ASP A 1 85 ? 2.421 -10.414 7.465 1.00 90.75 85 ASP A O 1
ATOM 746 N N . MET A 1 86 ? 2.964 -10.690 5.297 1.00 92.06 86 MET A N 1
ATOM 747 C CA . MET A 1 86 ? 4.396 -10.905 5.513 1.00 92.06 86 MET A CA 1
ATOM 748 C C . MET A 1 86 ? 5.167 -9.721 4.940 1.00 92.06 86 MET A C 1
ATOM 750 O O . MET A 1 86 ? 4.861 -9.260 3.835 1.00 92.06 86 MET A O 1
ATOM 754 N N . TYR A 1 87 ? 6.141 -9.197 5.679 1.00 89.88 87 TYR A N 1
ATOM 755 C CA . TYR A 1 87 ? 6.937 -8.067 5.209 1.00 89.88 87 TYR A CA 1
ATOM 756 C C . TYR A 1 87 ? 8.417 -8.181 5.575 1.00 89.88 87 TYR A C 1
ATOM 758 O O . TYR A 1 87 ? 8.757 -8.630 6.665 1.00 89.88 87 TYR A O 1
ATOM 766 N N . SER A 1 88 ? 9.272 -7.720 4.661 1.00 91.31 88 SER A N 1
ATOM 767 C CA . SER A 1 88 ? 10.681 -7.397 4.882 1.00 91.31 88 SER A CA 1
ATOM 768 C C . SER A 1 88 ? 10.932 -5.926 4.527 1.00 91.31 88 SER A C 1
ATOM 770 O O . SER A 1 88 ? 10.449 -5.412 3.509 1.00 91.31 88 SER A O 1
ATOM 772 N N . GLY A 1 89 ? 11.639 -5.209 5.404 1.00 88.62 89 GLY A N 1
ATOM 773 C CA . GLY A 1 89 ? 11.882 -3.768 5.289 1.00 88.62 89 GLY A CA 1
ATOM 774 C C . GLY A 1 89 ? 10.894 -2.870 6.053 1.00 88.62 89 GLY A C 1
ATOM 775 O O . GLY A 1 89 ? 10.210 -3.275 6.990 1.00 88.62 89 GLY A O 1
ATOM 776 N N . GLN A 1 90 ? 10.838 -1.590 5.678 1.00 87.44 90 GLN A N 1
ATOM 777 C CA . GLN A 1 90 ? 10.154 -0.554 6.458 1.00 87.44 90 GLN A CA 1
ATOM 778 C C . GLN A 1 90 ? 8.637 -0.566 6.243 1.00 87.44 90 GLN A C 1
ATOM 780 O O . GLN A 1 90 ? 8.135 -0.307 5.144 1.00 87.44 90 GLN A O 1
ATOM 785 N N . PHE A 1 91 ? 7.878 -0.765 7.320 1.00 84.44 91 PHE A N 1
ATOM 786 C CA . PHE A 1 91 ? 6.430 -0.926 7.240 1.00 84.44 91 PHE A CA 1
ATOM 787 C C . PHE A 1 91 ? 5.678 -0.023 8.222 1.00 84.44 91 PHE A C 1
ATOM 789 O O . PHE A 1 91 ? 5.967 0.028 9.412 1.00 84.44 91 PHE A O 1
ATOM 796 N N . ARG A 1 92 ? 4.654 0.6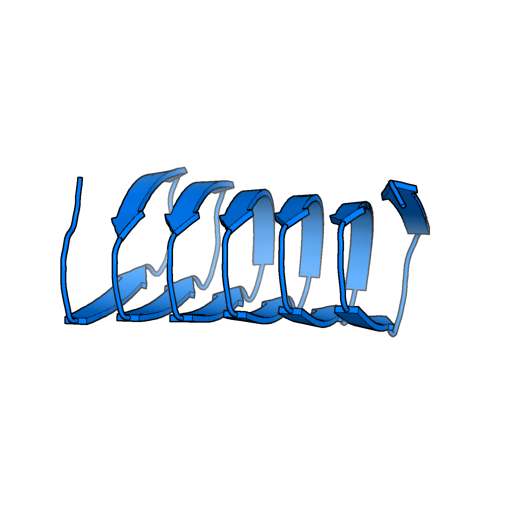86 7.727 1.00 89.06 92 ARG A N 1
ATOM 797 C CA . ARG A 1 92 ? 3.680 1.403 8.567 1.00 89.06 92 ARG A CA 1
ATOM 798 C C . ARG A 1 92 ? 2.265 0.982 8.224 1.00 89.06 92 ARG A C 1
ATOM 800 O O . ARG A 1 92 ? 1.829 1.084 7.071 1.00 89.06 92 ARG A O 1
ATOM 807 N N . LYS A 1 93 ? 1.495 0.609 9.243 1.00 86.62 93 LYS A N 1
ATOM 808 C CA . LYS A 1 93 ? 0.130 0.125 9.066 1.00 86.62 93 LYS A CA 1
ATOM 809 C C . LYS A 1 93 ? -0.840 0.730 10.050 1.00 86.62 93 LYS A C 1
ATOM 811 O O . LYS A 1 93 ? -0.542 0.938 11.215 1.00 86.62 93 LYS A O 1
ATOM 816 N N . TYR A 1 94 ? -2.040 0.963 9.544 1.00 91.12 94 TYR A N 1
ATOM 817 C CA . TYR A 1 94 ? -3.181 1.351 10.341 1.00 91.12 94 TYR A CA 1
ATOM 818 C C . TYR A 1 94 ? -4.374 0.467 10.011 1.00 91.12 94 TYR A C 1
ATOM 820 O O . TYR A 1 94 ? -4.720 0.246 8.838 1.00 91.12 94 TYR A O 1
ATOM 828 N N . LYS A 1 95 ? -5.074 0.036 11.058 1.00 91.19 95 LYS A N 1
ATOM 829 C CA . LYS A 1 95 ? -6.307 -0.717 10.926 1.00 91.19 95 LYS A CA 1
ATOM 830 C C . LYS A 1 95 ? -7.366 -0.252 11.912 1.00 91.19 95 LYS A C 1
ATOM 832 O O . LYS A 1 95 ? -7.106 -0.145 13.097 1.00 91.19 95 LYS A O 1
ATOM 837 N N . LYS A 1 96 ? -8.594 -0.055 11.415 1.00 91.62 96 LYS A N 1
ATOM 838 C CA . LYS A 1 96 ? -9.721 0.368 12.265 1.00 91.62 96 LYS A CA 1
ATOM 839 C C . LYS A 1 96 ? -10.532 -0.786 12.877 1.00 91.62 96 LYS A C 1
ATOM 841 O O . LYS A 1 96 ? -10.997 -0.649 13.996 1.00 91.62 96 LYS A O 1
ATOM 846 N N . LYS A 1 97 ? -10.801 -1.888 12.154 1.00 89.56 97 LYS A N 1
ATOM 847 C CA . LYS A 1 97 ? -11.610 -3.019 12.679 1.00 89.56 97 LYS A CA 1
ATOM 848 C C . LYS A 1 97 ? -11.304 -4.368 12.008 1.00 89.56 97 LYS A C 1
ATOM 850 O O . LYS A 1 97 ? -11.239 -4.449 10.775 1.00 89.56 97 LYS A O 1
ATOM 855 N N . GLY A 1 98 ? -11.235 -5.442 12.801 1.00 91.88 98 GLY A N 1
ATOM 856 C CA . GLY A 1 98 ? -11.116 -6.853 12.377 1.00 91.88 98 GLY A CA 1
ATOM 857 C C . GLY A 1 98 ? -9.790 -7.512 12.789 1.00 91.88 98 GLY A C 1
ATOM 858 O O . GLY A 1 98 ? -8.992 -6.874 13.458 1.00 91.88 98 GLY A O 1
ATOM 859 N N . ARG A 1 99 ? -9.497 -8.736 12.312 1.00 90.69 99 ARG A N 1
ATOM 860 C CA . ARG A 1 99 ? -8.301 -9.538 12.699 1.00 90.69 99 ARG A CA 1
ATOM 861 C C . ARG A 1 99 ? -7.073 -9.356 11.810 1.00 90.69 99 ARG A C 1
ATOM 863 O O . ARG A 1 99 ? -7.254 -9.198 10.595 1.00 90.69 99 ARG A O 1
ATOM 870 N N . GLN A 1 100 ? -5.906 -9.212 12.413 1.00 89.31 100 GLN A N 1
ATOM 871 C CA . GLN A 1 100 ? -4.648 -8.887 11.751 1.00 89.31 100 GLN A CA 1
ATOM 872 C C . GLN A 1 100 ? -3.570 -9.793 12.311 1.00 89.31 100 GLN A C 1
ATOM 874 O O . GLN A 1 100 ? -3.354 -9.739 13.515 1.00 89.31 100 GLN A O 1
ATOM 879 N N . ASP A 1 101 ? -2.922 -10.526 11.419 1.00 92.31 101 ASP A N 1
ATOM 880 C CA . ASP A 1 101 ? -1.851 -11.456 11.738 1.00 92.31 101 ASP A CA 1
ATOM 881 C C . ASP A 1 101 ? -0.676 -11.075 10.830 1.00 92.31 101 ASP A C 1
ATOM 883 O O . ASP A 1 101 ? -0.787 -11.120 9.607 1.00 92.31 101 ASP A O 1
ATOM 887 N N . ASP A 1 102 ? 0.402 -10.569 11.413 1.00 89.50 102 ASP A N 1
ATOM 888 C CA . ASP A 1 102 ? 1.495 -9.942 10.675 1.00 89.50 102 ASP A CA 1
ATOM 889 C C . ASP A 1 102 ? 2.810 -10.636 11.032 1.00 89.50 102 ASP A C 1
ATOM 891 O O . ASP A 1 102 ? 3.081 -10.861 12.210 1.00 89.50 102 ASP A O 1
ATOM 895 N N . MET A 1 103 ? 3.617 -10.955 10.020 1.00 92.44 103 MET A N 1
ATOM 896 C CA . MET A 1 103 ? 4.930 -11.582 10.174 1.00 92.44 103 MET A CA 1
ATOM 897 C C . MET A 1 103 ? 6.010 -10.677 9.587 1.00 92.44 103 MET A C 1
ATOM 899 O O . MET A 1 103 ? 5.892 -10.220 8.447 1.00 92.44 103 MET A O 1
ATOM 903 N N . TYR A 1 104 ? 7.062 -10.434 10.364 1.00 89.38 104 TYR A N 1
ATOM 904 C CA . TYR A 1 104 ? 8.231 -9.692 9.913 1.00 89.38 104 TYR A CA 1
ATOM 905 C C . TYR A 1 104 ? 9.390 -10.652 9.665 1.00 89.38 104 TYR A C 1
ATOM 907 O O . TYR A 1 104 ? 9.755 -11.403 10.565 1.00 89.38 104 TYR A O 1
ATOM 915 N N . SER A 1 105 ? 9.956 -10.608 8.460 1.00 79.94 105 SER A N 1
ATOM 916 C CA . SER A 1 105 ? 11.234 -11.247 8.149 1.00 79.94 105 SER A CA 1
ATOM 917 C C . SER A 1 105 ? 12.294 -10.152 8.126 1.00 79.94 105 SER A C 1
ATOM 919 O O . SER A 1 105 ? 12.232 -9.265 7.268 1.00 79.94 105 SER A O 1
ATOM 921 N N . GLY A 1 106 ? 13.189 -10.192 9.116 1.00 65.38 106 GLY A N 1
ATOM 922 C CA . GLY A 1 106 ? 14.363 -9.320 9.212 1.00 65.38 106 GLY A CA 1
ATOM 923 C C . GLY A 1 106 ? 15.393 -9.640 8.145 1.00 65.38 106 GLY A C 1
ATOM 924 O O . GLY A 1 106 ? 15.483 -10.832 7.776 1.00 65.38 106 GLY A O 1
#

Radius of gyration: 12.67 Å; chains: 1; bounding box: 30×16×31 Å

Sequence (106 aa):
MYSGQFRKYKKKGRQVDMYSGQFRKYKKRGRQDDMYSGQFRKYKKKGRQDDMYSGQFRKYKKKGRQDDMYSGQFRKYKKKGRQVDMYSGQFRKYKKKGRQDDMYSG

Organism: NCBI:txid231223